Protein AF-A0AAE3Y0G2-F1 (afdb_monomer)

Secondary structure (DSSP, 8-state):
-HHHHHHHHHHHHHHHHHHHHHHHHHTTSSHHHHHHHHHHHHHHHHHTGGGHHHHHHHHHT-HHHHT-S-GGG-

Structure (mmCIF, N/CA/C/O backbone):
data_AF-A0AAE3Y0G2-F1
#
_entry.id   AF-A0AAE3Y0G2-F1
#
loop_
_atom_site.group_PDB
_atom_site.id
_atom_site.type_symbol
_atom_site.label_atom_id
_atom_site.label_alt_id
_atom_site.label_comp_id
_atom_site.label_asym_id
_atom_site.label_entity_id
_atom_site.label_seq_id
_atom_site.pdbx_PDB_ins_code
_atom_site.Cartn_x
_atom_site.Cartn_y
_atom_site.Cartn_z
_atom_site.occupancy
_atom_site.B_iso_or_equiv
_atom_site.auth_seq_id
_atom_site.auth_comp_id
_atom_site.auth_asym_id
_atom_site.auth_atom_id
_atom_site.pdbx_PDB_model_num
ATOM 1 N N . TYR A 1 1 ? 12.649 0.117 -6.808 1.00 90.12 1 TYR A N 1
ATOM 2 C CA . TYR A 1 1 ? 12.842 -0.819 -5.676 1.00 90.12 1 TYR A CA 1
ATOM 3 C C . TYR A 1 1 ? 12.418 -0.233 -4.325 1.00 90.12 1 TYR A C 1
ATOM 5 O O . TYR A 1 1 ? 11.532 -0.806 -3.706 1.00 90.12 1 TYR A O 1
ATOM 13 N N . LEU A 1 2 ? 12.966 0.908 -3.874 1.00 97.19 2 LEU A N 1
ATOM 14 C CA . LEU A 1 2 ? 12.672 1.470 -2.538 1.00 97.19 2 LEU A CA 1
ATOM 15 C C . LEU A 1 2 ? 11.169 1.659 -2.254 1.00 97.19 2 LEU A C 1
ATOM 17 O O . LEU A 1 2 ? 10.678 1.221 -1.218 1.00 97.19 2 LEU A O 1
ATOM 21 N N . MET A 1 3 ? 10.427 2.229 -3.208 1.00 97.62 3 MET A N 1
ATOM 22 C CA . MET A 1 3 ? 8.974 2.415 -3.085 1.00 97.62 3 MET A CA 1
ATOM 23 C C . MET A 1 3 ? 8.201 1.093 -2.989 1.00 97.62 3 MET A C 1
ATOM 25 O O . MET A 1 3 ? 7.242 0.999 -2.229 1.00 97.62 3 MET A O 1
ATOM 29 N N . LEU A 1 4 ? 8.628 0.060 -3.725 1.00 98.19 4 LEU A N 1
ATOM 30 C CA . LEU A 1 4 ? 8.010 -1.267 -3.666 1.00 98.19 4 LEU A CA 1
ATOM 31 C C . LEU A 1 4 ? 8.169 -1.872 -2.266 1.00 98.19 4 LEU A C 1
ATOM 33 O O . LEU A 1 4 ? 7.185 -2.297 -1.665 1.00 98.19 4 LEU A O 1
ATOM 37 N N . ALA A 1 5 ? 9.394 -1.862 -1.736 1.00 98.19 5 ALA A N 1
ATOM 38 C CA . ALA A 1 5 ? 9.680 -2.382 -0.403 1.00 98.19 5 ALA A CA 1
ATOM 39 C C . ALA A 1 5 ? 8.913 -1.611 0.685 1.00 98.19 5 ALA A C 1
ATOM 41 O O . ALA A 1 5 ? 8.302 -2.225 1.560 1.00 98.19 5 ALA A O 1
ATOM 42 N N . GLY A 1 6 ? 8.888 -0.276 0.593 1.00 98.06 6 GLY A N 1
ATOM 43 C CA . GLY A 1 6 ? 8.140 0.579 1.515 1.00 98.06 6 GLY A CA 1
ATOM 44 C C . GLY A 1 6 ? 6.646 0.258 1.527 1.00 98.06 6 GLY A C 1
ATOM 45 O O . GLY A 1 6 ? 6.083 0.018 2.595 1.00 98.06 6 GLY A O 1
ATOM 46 N N . ASN A 1 7 ? 6.020 0.174 0.348 1.00 98.06 7 ASN A N 1
ATOM 47 C CA . ASN A 1 7 ? 4.593 -0.126 0.238 1.00 98.06 7 ASN A CA 1
ATOM 48 C C . ASN A 1 7 ? 4.244 -1.512 0.791 1.00 98.06 7 ASN A C 1
ATOM 50 O O . ASN A 1 7 ? 3.248 -1.666 1.498 1.00 98.06 7 ASN A O 1
ATOM 54 N N . LEU A 1 8 ? 5.077 -2.515 0.500 1.00 98.06 8 LEU A N 1
ATOM 55 C CA . LEU A 1 8 ? 4.861 -3.882 0.962 1.00 98.06 8 LEU A CA 1
ATOM 56 C C . LEU A 1 8 ? 4.935 -3.985 2.491 1.00 98.06 8 LEU A C 1
ATOM 58 O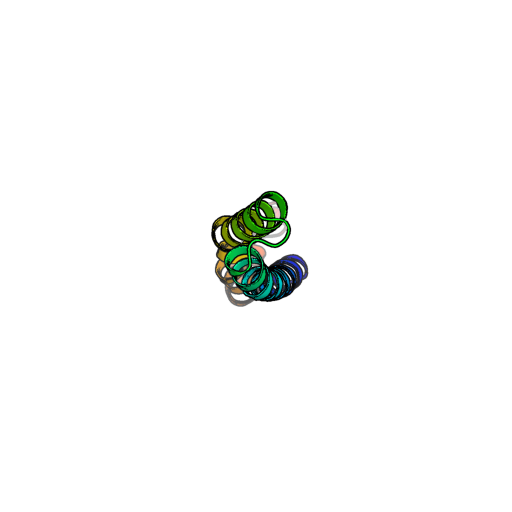 O . LEU A 1 8 ? 4.025 -4.525 3.120 1.00 98.06 8 LEU A O 1
ATOM 62 N N . VAL A 1 9 ? 5.998 -3.449 3.101 1.00 98.50 9 VAL A N 1
ATOM 63 C CA . VAL A 1 9 ? 6.209 -3.555 4.554 1.00 98.50 9 VAL A CA 1
ATOM 64 C C . VAL A 1 9 ? 5.171 -2.743 5.326 1.00 98.50 9 VAL A C 1
ATOM 66 O O . VAL A 1 9 ? 4.632 -3.233 6.319 1.00 98.50 9 VAL A O 1
ATOM 69 N N . ALA A 1 10 ? 4.839 -1.534 4.866 1.00 98.38 10 ALA A N 1
ATOM 70 C CA . ALA A 1 10 ? 3.796 -0.725 5.489 1.00 98.38 10 ALA A CA 1
ATOM 71 C C .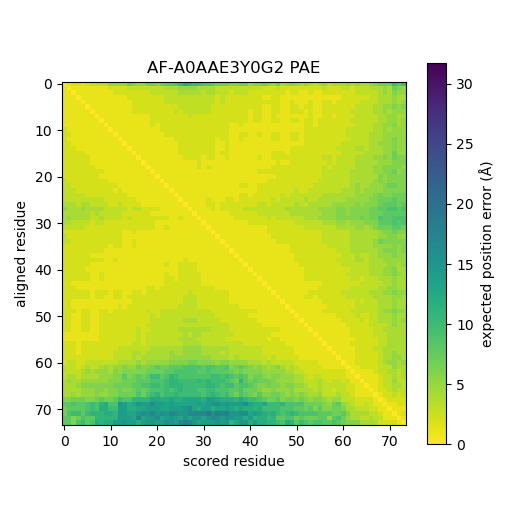 ALA A 1 10 ? 2.418 -1.398 5.388 1.00 98.38 10 ALA A C 1
ATOM 73 O O . ALA A 1 10 ? 1.711 -1.487 6.393 1.00 98.38 10 ALA A O 1
ATOM 74 N N . GLY A 1 11 ? 2.067 -1.947 4.219 1.00 98.38 11 GLY A N 1
ATOM 75 C CA . GLY A 1 11 ? 0.832 -2.712 4.034 1.00 98.38 11 GLY A CA 1
ATOM 76 C C . GLY A 1 11 ? 0.748 -3.922 4.968 1.00 98.38 11 GLY A C 1
ATOM 77 O O . GLY A 1 11 ? -0.280 -4.138 5.608 1.00 98.38 11 GLY A O 1
ATOM 78 N N . TRP A 1 12 ? 1.849 -4.663 5.129 1.00 98.56 12 TRP A N 1
ATOM 79 C CA . TRP A 1 12 ? 1.923 -5.787 6.065 1.00 98.56 12 TRP A CA 1
ATOM 80 C C . TRP A 1 12 ? 1.700 -5.360 7.522 1.00 98.56 12 TRP A C 1
ATOM 82 O O . TRP A 1 12 ? 0.903 -5.978 8.231 1.00 98.56 12 TRP A O 1
ATOM 92 N N . GLN A 1 13 ? 2.349 -4.286 7.978 1.00 98.75 13 GLN A N 1
ATOM 93 C CA . GLN A 1 13 ? 2.154 -3.802 9.349 1.00 98.75 13 GLN A CA 1
ATOM 94 C C . GLN A 1 13 ? 0.735 -3.265 9.578 1.00 98.75 13 GLN A C 1
ATOM 96 O O . GLN A 1 13 ? 0.159 -3.490 10.644 1.00 98.75 13 GLN A O 1
ATOM 101 N N . LEU A 1 14 ? 0.129 -2.620 8.577 1.00 98.69 14 LEU A N 1
ATOM 102 C CA . LEU A 1 14 ? -1.262 -2.171 8.654 1.00 98.69 14 LEU A CA 1
ATOM 103 C C . LEU A 1 14 ? -2.248 -3.339 8.701 1.00 98.69 14 LEU A C 1
ATOM 105 O O . LEU A 1 14 ? -3.195 -3.280 9.478 1.00 98.69 14 LEU A O 1
ATOM 109 N N . ALA A 1 15 ? -2.004 -4.424 7.962 1.00 98.56 15 ALA A N 1
ATOM 110 C CA . ALA A 1 15 ? -2.816 -5.637 8.058 1.00 98.56 15 ALA A CA 1
ATOM 111 C C . ALA A 1 15 ? -2.740 -6.271 9.460 1.00 98.56 15 ALA A C 1
ATOM 113 O O . ALA A 1 15 ? -3.755 -6.693 10.008 1.00 98.56 15 ALA A O 1
ATOM 114 N N . ARG A 1 16 ? -1.560 -6.274 10.095 1.00 98.62 16 ARG A N 1
ATOM 115 C CA . ARG A 1 16 ? -1.423 -6.719 11.495 1.00 98.62 16 ARG A CA 1
ATOM 116 C C . ARG A 1 16 ? -2.187 -5.810 12.459 1.00 98.62 16 ARG A C 1
ATOM 118 O O . ARG A 1 16 ? -2.885 -6.305 13.338 1.00 98.62 16 ARG A O 1
ATOM 125 N N . SER A 1 17 ? -2.087 -4.492 12.274 1.00 98.44 17 SER A N 1
ATOM 126 C CA . SER A 1 17 ? -2.853 -3.521 13.065 1.00 98.44 17 SER A CA 1
ATOM 127 C C . SER A 1 17 ? -4.361 -3.679 12.869 1.00 98.44 17 SER A C 1
ATOM 129 O O . SER A 1 17 ? -5.104 -3.480 13.823 1.00 98.44 17 SER A O 1
ATOM 131 N N . LEU A 1 18 ? -4.810 -4.020 11.658 1.00 98.75 18 LEU A N 1
ATOM 132 C CA . LEU A 1 18 ? -6.216 -4.247 11.331 1.00 98.75 18 LEU A CA 1
ATOM 133 C C . LEU A 1 18 ? -6.794 -5.408 12.143 1.00 98.75 18 LEU A C 1
ATOM 135 O O . LEU A 1 18 ? -7.860 -5.246 12.725 1.00 98.75 18 LEU A O 1
ATOM 139 N N . ILE A 1 19 ? -6.078 -6.534 12.222 1.00 98.69 19 ILE A N 1
ATOM 140 C CA . ILE A 1 19 ? -6.523 -7.723 12.969 1.00 98.69 19 ILE A CA 1
ATOM 141 C C . ILE A 1 19 ? -6.784 -7.369 14.439 1.00 98.69 19 ILE A C 1
ATOM 143 O O . ILE A 1 19 ? -7.851 -7.670 14.966 1.00 98.69 19 ILE A O 1
ATOM 147 N N . ILE A 1 20 ? -5.843 -6.671 15.081 1.00 98.62 20 ILE A N 1
ATOM 148 C CA . ILE A 1 20 ? -5.995 -6.249 16.480 1.00 98.62 20 ILE A CA 1
ATOM 149 C C . ILE A 1 20 ? -7.103 -5.203 16.632 1.00 98.62 20 ILE A C 1
ATOM 151 O O . ILE A 1 20 ? -7.865 -5.254 17.591 1.00 98.62 20 ILE A O 1
ATOM 155 N N . ALA A 1 21 ? -7.235 -4.270 15.685 1.00 98.69 21 ALA A N 1
ATOM 156 C CA . ALA A 1 21 ? -8.281 -3.256 15.755 1.00 98.69 21 ALA A CA 1
ATOM 157 C C . ALA A 1 21 ? -9.690 -3.854 15.638 1.00 98.69 21 ALA A C 1
ATOM 159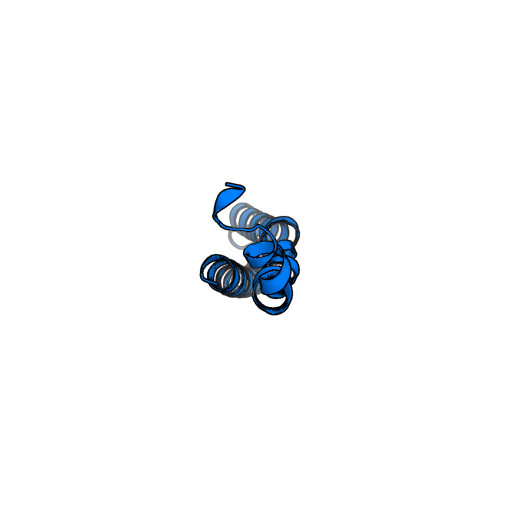 O O . ALA A 1 21 ? -10.604 -3.420 16.334 1.00 98.69 21 ALA A O 1
ATOM 160 N N . GLN A 1 22 ? -9.866 -4.871 14.792 1.00 98.69 22 GLN A N 1
ATOM 161 C CA . GLN A 1 22 ? -11.128 -5.603 14.682 1.00 98.69 22 GLN A CA 1
ATOM 162 C C . GLN A 1 22 ? -11.466 -6.346 15.978 1.00 98.69 22 GLN A C 1
ATOM 164 O O . GLN A 1 22 ? -12.611 -6.287 16.426 1.00 98.69 22 GLN A O 1
ATOM 169 N N . ASP A 1 23 ? -10.474 -6.990 16.596 1.00 98.75 23 ASP A N 1
ATOM 170 C CA . ASP A 1 23 ? -10.642 -7.676 17.877 1.00 98.75 23 ASP A CA 1
ATOM 171 C C . ASP A 1 23 ? -11.041 -6.701 18.997 1.00 98.75 23 ASP A C 1
ATOM 173 O O . ASP A 1 23 ? -12.080 -6.876 19.635 1.00 98.75 23 ASP A O 1
ATOM 177 N N . LEU A 1 24 ? -10.296 -5.609 19.179 1.00 98.75 24 LEU A N 1
ATOM 178 C CA . LEU A 1 24 ? -10.579 -4.611 20.217 1.00 98.75 24 LEU A CA 1
ATOM 179 C C . LEU A 1 24 ? -11.920 -3.894 20.007 1.00 98.75 24 LEU A C 1
ATOM 181 O O . LEU A 1 24 ? -12.654 -3.677 20.973 1.00 98.75 24 LEU A O 1
ATOM 185 N N . ALA A 1 25 ? -12.284 -3.592 18.756 1.00 98.50 25 ALA A N 1
ATOM 186 C CA . ALA A 1 25 ? -13.595 -3.031 18.437 1.00 98.50 25 ALA A CA 1
ATOM 187 C C . ALA A 1 25 ? -14.733 -3.983 18.836 1.00 98.50 25 ALA A C 1
ATOM 189 O O . ALA A 1 25 ? -15.748 -3.529 19.359 1.00 98.50 25 ALA A O 1
ATOM 190 N N . SER A 1 26 ? -14.560 -5.298 18.641 1.00 98.12 26 SER A N 1
ATOM 191 C CA . SER A 1 26 ? -15.562 -6.299 19.040 1.00 98.12 26 SER A CA 1
ATOM 192 C C . SER A 1 26 ? -15.757 -6.383 20.561 1.00 98.12 26 SER A C 1
ATOM 194 O O . SER A 1 26 ? -16.837 -6.737 21.028 1.00 98.12 26 SER A O 1
ATOM 196 N N . HIS A 1 27 ? -14.745 -5.964 21.327 1.00 98.44 27 HIS A N 1
ATOM 197 C CA . HIS A 1 27 ? -14.777 -5.849 22.786 1.00 98.44 27 HIS A CA 1
ATOM 198 C C . HIS A 1 27 ? -15.168 -4.443 23.286 1.00 98.44 27 HIS A C 1
ATOM 200 O O . HIS A 1 27 ? -15.060 -4.170 24.480 1.00 98.44 27 HIS A O 1
ATOM 206 N N . ASN A 1 28 ? -15.644 -3.550 22.408 1.00 98.25 28 ASN A N 1
ATOM 207 C CA . ASN A 1 28 ? -16.012 -2.160 22.717 1.00 98.25 28 ASN A CA 1
ATOM 208 C C . ASN A 1 28 ? -14.874 -1.304 23.312 1.00 98.25 28 ASN A C 1
ATOM 210 O O . ASN A 1 28 ? -15.128 -0.342 24.039 1.00 98.25 28 ASN A O 1
ATOM 214 N N . VAL A 1 29 ? -13.614 -1.627 23.007 1.00 98.62 29 VAL A N 1
ATOM 215 C CA . VAL A 1 29 ? -12.455 -0.849 23.462 1.00 98.62 29 VAL A CA 1
ATO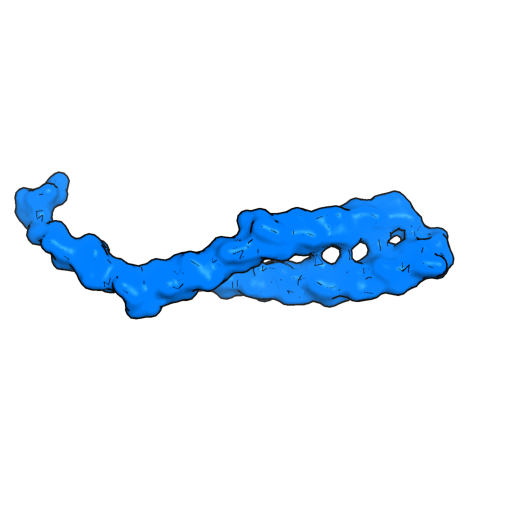M 216 C C . VAL A 1 29 ? -12.132 0.228 22.430 1.00 98.62 29 VAL A C 1
ATOM 218 O O . VAL A 1 29 ? -11.784 -0.099 21.299 1.00 98.62 29 VAL A O 1
ATOM 221 N N . ASP A 1 30 ? -12.231 1.500 22.832 1.00 98.25 30 ASP A N 1
ATOM 222 C CA . ASP A 1 30 ? -11.864 2.679 22.024 1.00 98.25 30 ASP A CA 1
ATOM 223 C C . ASP A 1 30 ? -12.386 2.606 20.573 1.00 98.25 30 ASP A C 1
ATOM 225 O O . ASP A 1 30 ? -11.638 2.662 19.593 1.00 98.25 30 ASP A O 1
ATOM 229 N N . VAL A 1 31 ? -13.700 2.377 20.447 1.00 98.44 31 VAL A N 1
ATOM 230 C CA . VAL A 1 31 ? -14.346 1.969 19.189 1.00 98.44 31 VAL A CA 1
ATOM 231 C C . VAL A 1 31 ? -14.055 2.941 18.050 1.00 98.44 31 VAL A C 1
ATOM 233 O O . VAL A 1 31 ? -13.687 2.495 16.965 1.00 98.44 31 VAL A O 1
ATOM 236 N N . ASP A 1 32 ? -14.150 4.249 18.284 1.00 98.62 32 ASP A N 1
ATOM 237 C CA . ASP A 1 32 ? -13.920 5.255 17.241 1.00 98.62 32 ASP A CA 1
ATOM 238 C C . ASP A 1 32 ? -12.478 5.209 16.712 1.00 98.62 32 ASP A C 1
ATOM 240 O O . ASP A 1 32 ? -12.248 5.235 15.497 1.00 98.62 32 ASP A O 1
ATOM 244 N N . PHE A 1 33 ? -11.492 5.049 17.601 1.00 98.56 33 PHE A N 1
ATOM 245 C CA . PHE A 1 33 ? -10.091 4.902 17.211 1.00 98.56 33 PHE A CA 1
ATOM 246 C C . PHE A 1 33 ? -9.841 3.582 16.465 1.00 98.56 33 PHE A C 1
ATOM 248 O O . PHE A 1 33 ? -9.131 3.565 15.452 1.00 98.56 33 PHE A O 1
ATOM 255 N N . MET A 1 34 ? -10.455 2.478 16.906 1.00 98.81 34 MET A N 1
ATOM 256 C CA . MET A 1 34 ? -10.349 1.185 16.222 1.00 98.81 34 MET A CA 1
ATOM 257 C C . MET A 1 34 ? -10.986 1.220 14.828 1.00 98.81 34 MET A C 1
ATOM 259 O O . MET A 1 34 ? -10.388 0.728 13.870 1.00 98.81 34 MET A O 1
ATOM 263 N N . GLN A 1 35 ? -12.145 1.864 14.670 1.00 98.69 35 GLN A N 1
ATOM 264 C CA . GLN A 1 35 ? -12.775 2.057 13.361 1.00 98.69 35 GLN A CA 1
ATOM 265 C C . GLN A 1 35 ? -11.902 2.908 12.433 1.00 98.69 35 GLN A C 1
ATOM 267 O O . GLN A 1 35 ? -11.717 2.551 11.266 1.00 98.69 35 GLN A O 1
ATOM 272 N N . ALA A 1 36 ? -11.270 3.966 12.948 1.00 98.69 36 ALA A N 1
ATOM 273 C CA . ALA A 1 36 ? -10.314 4.759 12.177 1.00 98.69 36 ALA A CA 1
ATOM 274 C C . ALA A 1 36 ? -9.099 3.926 11.719 1.00 98.69 36 ALA A C 1
ATOM 276 O O . ALA A 1 36 ? -8.664 4.036 10.566 1.00 98.69 36 ALA A O 1
ATOM 277 N N . LYS A 1 37 ? -8.567 3.043 12.579 1.00 98.56 37 LYS A N 1
ATOM 278 C CA . LYS A 1 37 ? -7.491 2.101 12.218 1.00 98.56 37 LYS A CA 1
ATOM 279 C C . LYS A 1 37 ? -7.923 1.123 11.129 1.00 98.56 37 LYS A C 1
ATOM 281 O O . LYS A 1 37 ? -7.178 0.935 10.165 1.00 98.56 37 LYS A O 1
ATOM 286 N N . ILE A 1 38 ? -9.118 0.545 11.254 1.00 98.81 38 ILE A N 1
ATOM 287 C CA . ILE A 1 38 ? -9.691 -0.373 10.263 1.00 98.81 38 ILE A CA 1
ATOM 288 C C . ILE A 1 38 ? -9.816 0.325 8.904 1.00 98.81 38 ILE A C 1
ATOM 290 O O . ILE A 1 38 ? -9.326 -0.196 7.899 1.00 98.81 38 ILE A O 1
ATOM 294 N N . ALA A 1 39 ? -10.416 1.518 8.877 1.00 98.75 39 ALA A N 1
ATOM 295 C CA . ALA A 1 39 ? -10.594 2.302 7.658 1.00 98.75 39 ALA A CA 1
ATOM 296 C C . ALA A 1 39 ? -9.249 2.651 7.001 1.00 98.75 39 ALA A C 1
ATOM 298 O O . ALA A 1 39 ? -9.077 2.470 5.797 1.00 98.75 39 ALA A O 1
ATOM 299 N N . THR A 1 40 ? -8.262 3.070 7.799 1.00 98.62 40 THR A N 1
ATOM 300 C CA . THR A 1 40 ? -6.918 3.414 7.309 1.00 98.62 40 THR A CA 1
ATOM 301 C C . THR A 1 40 ? -6.214 2.214 6.675 1.00 98.62 40 THR A C 1
ATOM 303 O O . THR A 1 40 ? -5.637 2.331 5.594 1.00 98.62 40 THR A O 1
ATOM 306 N N . ALA A 1 41 ? -6.266 1.046 7.324 1.00 98.75 41 ALA A N 1
ATOM 307 C CA . ALA A 1 41 ? -5.631 -0.162 6.807 1.00 98.75 41 ALA A CA 1
ATOM 308 C C . ALA A 1 41 ? -6.260 -0.618 5.481 1.00 98.75 41 ALA A C 1
ATOM 310 O O . ALA A 1 41 ? -5.533 -0.974 4.551 1.00 98.75 41 ALA A O 1
ATOM 311 N N . ARG A 1 42 ? -7.594 -0.549 5.367 1.00 98.56 42 ARG A N 1
ATOM 312 C CA . ARG A 1 42 ? -8.315 -0.863 4.124 1.00 98.56 42 ARG A CA 1
ATOM 313 C C . ARG A 1 42 ? -7.974 0.108 3.002 1.00 98.56 42 ARG A C 1
ATOM 315 O O . ARG A 1 42 ? -7.577 -0.338 1.930 1.00 98.56 42 ARG A O 1
ATOM 322 N N . PHE A 1 43 ? -8.011 1.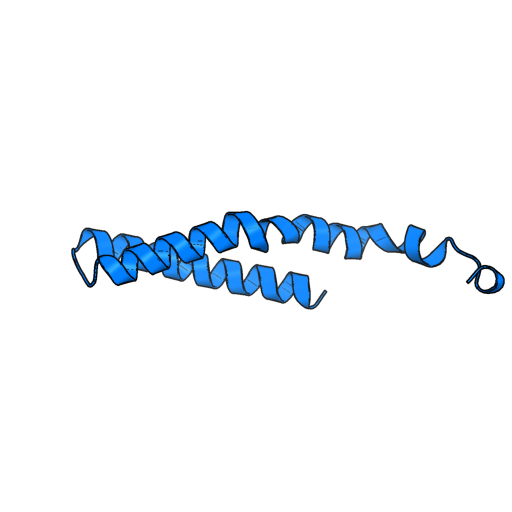414 3.275 1.00 98.75 43 PHE A N 1
ATOM 323 C CA . PHE A 1 43 ? -7.615 2.427 2.297 1.00 98.75 43 PHE A CA 1
ATOM 324 C C . PHE A 1 43 ? -6.209 2.154 1.757 1.00 98.75 43 PHE A C 1
ATOM 326 O O . PHE A 1 43 ? -5.998 2.141 0.545 1.00 98.75 43 PHE A O 1
ATOM 333 N N . TYR A 1 44 ? -5.253 1.878 2.648 1.00 98.81 44 TYR A N 1
ATOM 334 C CA . TYR A 1 44 ? -3.886 1.587 2.240 1.00 98.81 44 TYR A CA 1
ATOM 335 C C . TYR A 1 44 ? -3.802 0.345 1.347 1.00 98.81 44 TYR A C 1
ATOM 337 O O . TYR A 1 44 ? -3.118 0.381 0.323 1.00 98.81 44 TYR A O 1
ATOM 345 N N . ALA A 1 45 ? -4.500 -0.736 1.707 1.00 98.62 45 ALA A N 1
ATOM 346 C CA . ALA A 1 45 ? -4.526 -1.964 0.918 1.00 98.62 45 ALA A CA 1
ATOM 347 C C . ALA A 1 45 ? -5.079 -1.717 -0.497 1.00 98.62 45 ALA A C 1
ATOM 349 O O . ALA A 1 45 ? -4.459 -2.101 -1.489 1.00 98.62 45 ALA A O 1
ATOM 350 N N . GLU A 1 46 ? -6.207 -1.018 -0.581 1.00 98.25 46 GLU A N 1
ATOM 351 C CA . GLU A 1 46 ? -6.951 -0.796 -1.822 1.00 98.25 46 GLU A CA 1
ATOM 352 C C . GLU A 1 46 ? -6.293 0.245 -2.742 1.00 98.25 46 GLU A C 1
ATOM 354 O O . GLU A 1 46 ? -6.364 0.116 -3.961 1.00 98.25 46 GLU A O 1
ATOM 359 N N . HIS A 1 47 ? -5.616 1.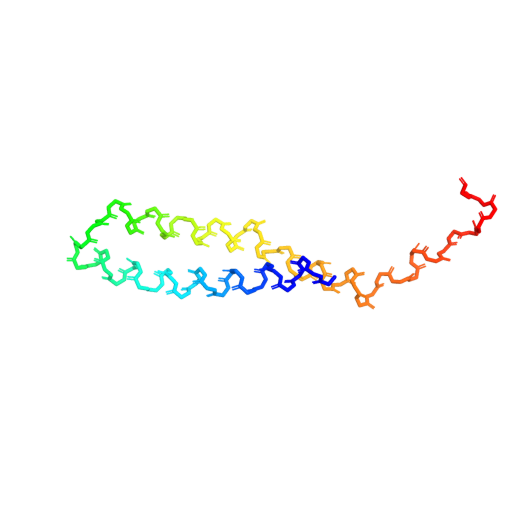257 -2.187 1.00 98.12 47 HIS A N 1
ATOM 360 C CA . HIS A 1 47 ? -5.154 2.416 -2.964 1.00 98.12 47 HIS A CA 1
ATOM 361 C C . HIS A 1 47 ? -3.630 2.520 -3.084 1.00 98.12 47 HIS A C 1
ATOM 363 O O . HIS A 1 47 ? -3.119 3.092 -4.052 1.00 98.12 47 HIS A O 1
ATOM 369 N N . ILE A 1 48 ? -2.879 2.003 -2.106 1.00 98.38 48 ILE A N 1
ATOM 370 C CA . ILE A 1 48 ? -1.416 2.147 -2.052 1.00 98.38 48 ILE A CA 1
ATOM 371 C C . ILE A 1 48 ? -0.732 0.811 -2.326 1.00 98.38 48 ILE A C 1
ATOM 373 O O . ILE A 1 48 ? 0.090 0.722 -3.241 1.00 98.38 48 ILE A O 1
ATOM 377 N N . LEU A 1 49 ? -1.099 -0.242 -1.590 1.00 98.31 49 LEU A N 1
ATOM 378 C CA . LEU A 1 49 ? -0.533 -1.579 -1.769 1.00 98.31 49 LEU A CA 1
ATOM 379 C C . LEU A 1 49 ? -0.894 -2.172 -3.136 1.00 98.31 49 LEU A C 1
ATOM 381 O O . LEU A 1 49 ? -0.064 -2.859 -3.725 1.00 98.31 49 LEU A O 1
ATOM 385 N N . ALA A 1 50 ? -2.061 -1.827 -3.690 1.00 98.00 50 ALA A N 1
ATOM 386 C CA . ALA A 1 50 ? -2.475 -2.209 -5.043 1.00 98.00 50 ALA A CA 1
ATOM 387 C C . ALA A 1 50 ? -1.463 -1.820 -6.144 1.00 98.00 50 ALA A C 1
ATOM 389 O O . ALA A 1 50 ? -1.448 -2.425 -7.211 1.00 98.00 50 ALA A O 1
ATOM 390 N N . LYS A 1 51 ? -0.572 -0.851 -5.888 1.00 98.00 51 LYS A N 1
ATOM 391 C CA . LYS A 1 51 ? 0.494 -0.444 -6.822 1.00 98.00 51 LYS A CA 1
ATOM 392 C C . LYS A 1 51 ? 1.700 -1.389 -6.818 1.00 98.00 51 LYS A C 1
ATOM 394 O O . LYS A 1 51 ? 2.533 -1.302 -7.716 1.00 98.00 51 LYS A O 1
ATOM 399 N N . ALA A 1 52 ? 1.839 -2.253 -5.811 1.00 98.19 52 ALA A N 1
ATOM 400 C CA . ALA A 1 52 ? 3.023 -3.091 -5.633 1.00 98.19 52 ALA A CA 1
ATOM 401 C C . ALA A 1 52 ? 3.308 -4.022 -6.831 1.00 98.19 52 ALA A C 1
ATOM 403 O O . ALA A 1 52 ? 4.463 -4.047 -7.257 1.00 98.19 52 ALA A O 1
ATOM 404 N N . PRO A 1 53 ? 2.320 -4.713 -7.437 1.00 97.69 53 PRO A N 1
ATOM 405 C CA . PRO A 1 53 ? 2.567 -5.510 -8.639 1.00 97.69 53 PRO A CA 1
ATOM 406 C C . PRO A 1 53 ? 3.115 -4.663 -9.795 1.00 97.69 53 PRO A C 1
ATOM 408 O O . PRO A 1 53 ? 4.167 -4.985 -10.334 1.00 97.69 53 PRO A O 1
ATOM 411 N N . GLY A 1 54 ? 2.503 -3.507 -10.080 1.00 97.44 54 GLY A N 1
ATOM 412 C CA . GLY A 1 54 ? 2.976 -2.612 -11.145 1.00 97.44 54 GLY A CA 1
ATOM 413 C C . GLY A 1 54 ? 4.384 -2.056 -10.898 1.00 97.44 54 GLY A C 1
ATOM 414 O O . GLY A 1 54 ? 5.187 -1.950 -11.822 1.00 97.44 54 GLY A O 1
ATOM 415 N N . LEU A 1 55 ? 4.732 -1.755 -9.640 1.00 97.69 55 LEU A N 1
ATOM 416 C CA . LEU A 1 55 ? 6.101 -1.375 -9.274 1.00 97.69 55 LEU A CA 1
ATOM 417 C C . LEU A 1 55 ? 7.095 -2.527 -9.477 1.00 97.69 55 LEU A C 1
ATOM 419 O O . LEU A 1 55 ? 8.236 -2.270 -9.847 1.00 97.69 55 LEU A O 1
ATOM 423 N N . ARG A 1 56 ? 6.693 -3.777 -9.216 1.00 97.62 56 ARG A N 1
ATOM 424 C CA . ARG A 1 56 ? 7.518 -4.969 -9.462 1.00 97.62 56 ARG A CA 1
ATOM 425 C C . ARG A 1 56 ? 7.740 -5.172 -10.958 1.00 97.62 56 ARG A C 1
ATOM 427 O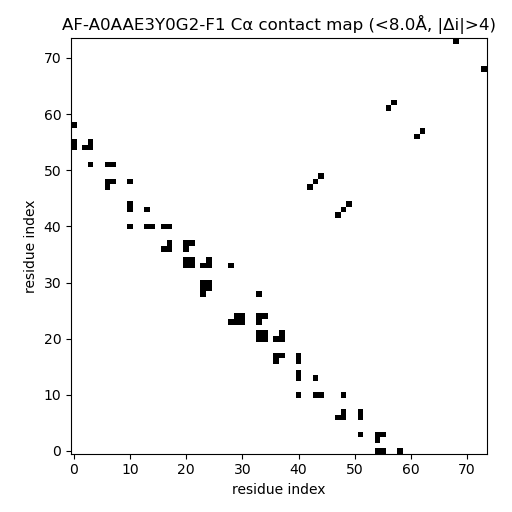 O . ARG A 1 56 ? 8.891 -5.313 -11.356 1.00 97.62 56 ARG A O 1
ATOM 434 N N . ASP A 1 57 ? 6.690 -5.105 -11.768 1.00 97.12 57 ASP A N 1
ATOM 435 C CA . ASP A 1 57 ? 6.780 -5.284 -13.223 1.00 97.12 57 ASP A CA 1
ATOM 436 C C . ASP A 1 57 ? 7.667 -4.204 -13.854 1.00 97.12 57 ASP A C 1
ATOM 438 O O . ASP A 1 57 ? 8.577 -4.512 -14.615 1.00 97.12 57 ASP A O 1
ATOM 442 N N . SER A 1 58 ? 7.521 -2.941 -13.438 1.00 95.44 58 SER A N 1
ATOM 443 C CA . SER A 1 58 ? 8.400 -1.856 -13.898 1.00 95.44 58 SER A CA 1
ATOM 444 C C . SER A 1 58 ? 9.883 -2.086 -13.571 1.00 95.44 58 SER A C 1
ATOM 446 O O . SER A 1 58 ? 10.738 -1.568 -14.285 1.00 95.44 58 SER A O 1
ATOM 448 N N . ILE A 1 59 ? 10.201 -2.817 -12.498 1.00 94.88 59 ILE A N 1
ATOM 449 C CA . ILE A 1 59 ? 11.585 -3.125 -12.110 1.00 94.88 59 ILE A CA 1
ATOM 450 C C . ILE A 1 59 ? 12.122 -4.332 -12.883 1.00 94.88 59 ILE A C 1
ATOM 452 O O . ILE A 1 59 ? 13.281 -4.317 -13.283 1.00 94.88 59 ILE A O 1
ATOM 456 N N . VAL A 1 60 ? 11.315 -5.384 -13.031 1.00 96.50 60 VAL A N 1
ATOM 457 C CA . VAL A 1 60 ? 11.750 -6.664 -13.613 1.00 96.50 60 VAL A CA 1
ATOM 458 C C . VAL A 1 60 ? 11.732 -6.610 -15.138 1.00 96.50 60 VAL A C 1
ATOM 460 O O . VAL A 1 60 ? 12.674 -7.071 -15.774 1.00 96.50 60 VAL A O 1
ATOM 463 N N . ASP A 1 61 ? 10.693 -6.001 -15.705 1.00 95.62 61 ASP A N 1
ATOM 464 C CA . ASP A 1 61 ? 10.351 -6.100 -17.124 1.00 95.62 61 ASP A CA 1
ATOM 465 C C . ASP A 1 61 ? 10.494 -4.746 -17.862 1.00 95.62 61 ASP A C 1
ATOM 467 O O . ASP A 1 61 ? 10.360 -4.673 -19.079 1.00 95.62 61 ASP A O 1
ATOM 471 N N . GLY A 1 62 ? 10.793 -3.650 -17.151 1.00 93.19 62 GLY A N 1
ATOM 472 C CA . GLY A 1 62 ? 10.793 -2.287 -17.707 1.00 93.19 62 GLY A CA 1
ATOM 473 C C . GLY A 1 62 ? 12.088 -1.813 -18.379 1.00 93.19 62 GLY A C 1
ATOM 474 O O . GLY A 1 62 ? 12.128 -0.687 -18.867 1.00 93.19 62 GLY A O 1
ATOM 475 N N . ALA A 1 63 ? 13.159 -2.613 -18.390 1.00 93.12 63 ALA A N 1
ATOM 476 C CA . ALA A 1 63 ? 14.478 -2.149 -18.837 1.00 93.12 63 ALA A CA 1
ATOM 477 C C . ALA A 1 63 ? 14.518 -1.772 -20.328 1.00 93.12 63 ALA A C 1
ATOM 479 O O . ALA A 1 63 ? 15.128 -0.767 -20.687 1.00 93.12 63 ALA A O 1
ATOM 480 N N . GLU A 1 64 ? 13.840 -2.548 -21.178 1.00 93.44 64 GLU A N 1
ATOM 481 C CA . GLU A 1 64 ? 13.868 -2.372 -22.633 1.00 93.44 64 GLU A CA 1
ATOM 482 C C . GLU A 1 64 ? 13.406 -0.972 -23.056 1.00 93.44 64 GLU A C 1
ATOM 484 O O . GLU A 1 64 ? 14.090 -0.302 -23.829 1.00 93.44 64 GLU A O 1
ATOM 489 N N . SER A 1 65 ? 12.291 -0.488 -22.496 1.00 91.38 65 SER A N 1
ATOM 490 C CA . SER A 1 65 ? 11.726 0.820 -22.848 1.00 91.38 65 SER A CA 1
ATOM 491 C C . SER A 1 65 ? 12.593 1.991 -22.383 1.00 91.38 65 SER A C 1
ATOM 493 O O . SER A 1 65 ? 12.661 3.008 -23.070 1.00 91.38 65 SER A O 1
ATOM 495 N N . VAL A 1 66 ? 13.300 1.845 -21.258 1.00 87.75 66 VAL A N 1
ATOM 496 C CA . VAL A 1 66 ? 14.225 2.866 -20.736 1.00 87.75 66 VAL A CA 1
ATOM 497 C C . VAL A 1 66 ? 15.436 3.033 -21.654 1.00 87.75 66 VAL A C 1
ATOM 499 O O . VAL A 1 66 ? 15.934 4.143 -21.818 1.00 87.75 66 VAL A O 1
ATOM 502 N N . THR A 1 67 ? 15.902 1.945 -22.269 1.00 91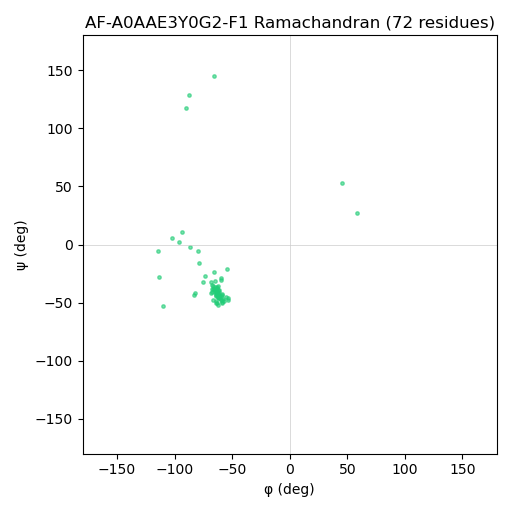.69 67 THR A N 1
ATOM 503 C CA . THR A 1 67 ? 17.088 1.945 -23.139 1.00 91.69 67 THR A CA 1
ATOM 504 C C . THR A 1 67 ? 16.767 2.067 -24.628 1.00 91.69 67 THR A C 1
ATOM 506 O O . THR A 1 67 ? 17.677 2.012 -25.449 1.00 91.69 67 THR A O 1
ATOM 509 N N . ALA A 1 68 ? 15.490 2.202 -24.995 1.00 93.81 68 ALA A N 1
ATOM 510 C CA . ALA A 1 68 ? 15.058 2.192 -26.391 1.00 93.81 68 ALA A CA 1
ATOM 511 C C . ALA A 1 68 ? 15.412 3.480 -27.156 1.00 93.81 68 ALA A C 1
ATOM 513 O O . ALA A 1 68 ? 15.559 3.442 -28.377 1.00 93.81 68 ALA A O 1
ATOM 514 N N . LEU A 1 69 ? 15.533 4.619 -26.464 1.00 93.56 69 LEU A N 1
ATOM 515 C CA . LEU A 1 69 ? 15.860 5.899 -27.090 1.00 93.56 69 LEU A CA 1
ATOM 516 C C . LEU A 1 69 ? 17.380 6.076 -27.194 1.00 93.56 69 LEU A C 1
ATOM 518 O O . LEU A 1 69 ? 18.102 5.931 -26.206 1.00 93.56 69 LEU A O 1
ATOM 522 N N . ALA A 1 70 ? 17.859 6.404 -28.393 1.00 91.06 70 ALA A N 1
ATOM 523 C CA . ALA A 1 70 ? 19.262 6.728 -28.616 1.00 91.06 70 ALA A CA 1
ATOM 524 C C . ALA A 1 70 ? 19.646 8.021 -27.878 1.00 91.06 70 ALA A C 1
ATOM 526 O O . ALA A 1 70 ? 18.839 8.940 -27.749 1.00 91.06 70 ALA A O 1
ATOM 527 N N . LEU A 1 71 ? 20.882 8.091 -27.380 1.00 89.25 71 LEU A N 1
ATOM 528 C CA . LEU A 1 71 ? 21.358 9.205 -26.548 1.00 89.25 71 LEU A CA 1
ATOM 529 C C . LEU A 1 71 ? 21.288 10.572 -27.246 1.00 89.25 71 LEU A C 1
ATOM 531 O O . LEU A 1 71 ? 21.110 11.584 -26.581 1.00 89.25 71 LEU A O 1
ATOM 535 N N . ASP A 1 72 ? 21.436 10.596 -28.567 1.00 92.50 72 ASP A N 1
ATOM 536 C CA . ASP A 1 72 ? 21.368 11.784 -29.420 1.00 92.50 72 ASP A CA 1
ATOM 537 C C . ASP A 1 72 ? 19.933 12.237 -29.738 1.00 92.50 72 ASP A C 1
ATOM 539 O O . ASP A 1 72 ? 19.746 13.292 -30.343 1.00 92.50 72 ASP A O 1
ATOM 543 N N . ALA A 1 73 ? 18.929 11.460 -29.324 1.00 90.50 73 ALA A N 1
AT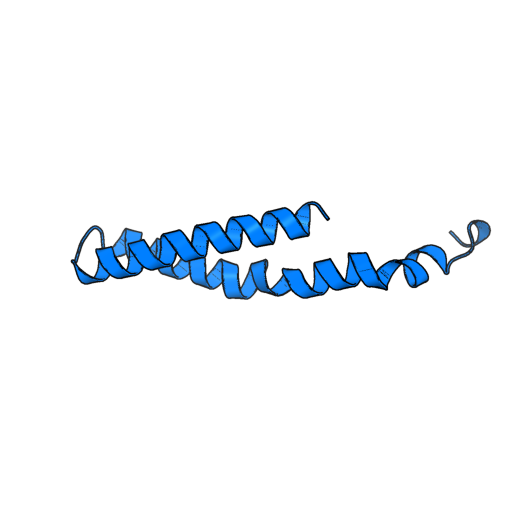OM 544 C CA . ALA A 1 73 ? 17.512 11.767 -29.489 1.00 90.50 73 ALA A CA 1
ATOM 545 C C . ALA A 1 73 ? 16.835 12.297 -28.203 1.00 90.50 73 ALA A C 1
ATOM 547 O O . ALA A 1 73 ? 15.614 12.479 -28.205 1.00 90.50 73 ALA A O 1
ATOM 548 N N . PHE A 1 74 ? 17.602 12.535 -27.130 1.00 82.25 74 PHE A N 1
ATOM 549 C CA . PHE A 1 74 ? 17.175 13.257 -25.919 1.00 82.25 74 PHE A CA 1
ATOM 550 C C . PHE A 1 74 ? 17.484 14.754 -26.029 1.00 82.25 74 PHE A C 1
ATOM 552 O O . PHE A 1 74 ? 16.631 15.553 -25.577 1.00 82.25 74 PHE A O 1
#

Foldseek 3Di:
DVLLVVLVVVLVVLVVLLVVLVVCCVVVHPVVVSVVSNVVSVCSVVPPNVCNVVVVCCVPPVPCVVPVDDPVRD

Sequence (74 aa):
YLMLAGNLVAGWQLARSLIIAQDLASHNVDVDFMQAKIATARFYAEHILAKAPGLRDSIVDGAESVTALALDAF

Solvent-accessible surface area (backbone atoms only — not comparable to full-atom values): 4134 Å² total; per-residue (Å²): 108,70,67,42,55,51,38,52,54,52,42,51,52,32,54,56,51,27,56,53,24,55,54,38,36,75,69,66,47,62,43,72,63,21,50,51,47,40,52,51,30,50,50,40,46,69,70,51,37,62,47,40,65,60,50,49,47,54,67,76,70,38,61,64,72,74,66,64,65,59,83,92,77,113

Organism: Variovorax paradoxus (NCBI:txid34073)

Radius of gyration: 18.84 Å; Cα contacts (8 Å, |Δi|>4): 46; chains: 1; bounding box: 37×21×53 Å

pLDDT: mean 96.81, std 3.19, range [82.25, 98.81]

Mean predicted aligned error: 3.19 Å

InterPro domains:
  IPR025878 Acetyl-CoA dehydrogenase-like C-terminal domain [PF12806] (1-69)

Nearest PDB structures (foldseek):
  3k6c-assembly1_J  TM=5.143E-01  e=7.830E+00  Nitrosomonas europaea